Protein AF-A0AAF0EB38-F1 (afdb_monomer)

Secondary structure (DSSP, 8-state):
----GGGSSSS----------PPPP-TTSB--TTSPPB--TTTSTTS-EEEEEEEEETTEEEEEEEEE-SSSPPPP-TTS-TTTSPPTTEEEEEEEEETTTTEEEEEEEEETTB------------

Mean predicted aligned error: 14.08 Å

pLDDT: mean 70.21, std 16.49, range [35.47, 90.06]

Sequence (126 aa):
MQPPIVGWLLLFLTVNIGFARGQPLDCKNIQWVGGRPFDLSAVFANGPLNVTVEEETPPSTTITTVLMNLCEPLALDTSIDPSDQCPENTHYLVWKADTDFKRIKLVQYFTVHGRQRLLLDQDGIA

Foldseek 3Di:
DDDPPPPPPPPPPPDPPPPPPDDFDPQQADDDVVDHGDHCCVVQVVHWDKDWDWDDDPPWIKIKIKTFARRFADDWDPVDDPVQTDDPQWGIWIWIATPVVRDIDTQATDHPVDPDGPPDDDPDPD

Organism: NCBI:txid1381935

Radius of gyration: 22.2 Å; Cα contacts (8 Å, |Δi|>4): 184; chains: 1; bounding box: 54×46×71 Å

Nearest PDB structures (foldseek):
  7wbi-assembly1_A  TM=3.863E-01  e=1.764E+00  Gallus gallus
  3p73-assembly1_A  TM=3.934E-01  e=3.622E+00  Gallus gallus
  8kb0-assembly2_D  TM=3.878E-01  e=8.777E+00  Anas platyrhynchos

InterPro domains:
  IPR018939 Autophagy-related protein 27 [PF09451] (16-92)

Structure (mmCIF, N/CA/C/O backbone):
data_AF-A0AAF0EB38-F1
#
_entry.id   AF-A0AAF0EB38-F1
#
loop_
_atom_site.group_PDB
_atom_site.id
_atom_site.type_symbol
_atom_site.label_atom_id
_atom_site.label_alt_id
_atom_site.label_comp_id
_atom_site.label_asym_id
_atom_site.label_entity_id
_atom_site.label_seq_id
_atom_site.pdbx_PDB_ins_code
_atom_site.Cartn_x
_atom_site.Cartn_y
_atom_site.Cartn_z
_atom_site.occupancy
_atom_site.B_iso_or_equiv
_atom_site.auth_seq_id
_atom_site.auth_comp_id
_atom_site.auth_asym_id
_atom_site.auth_atom_id
_atom_site.pdbx_PDB_model_num
ATOM 1 N N . MET A 1 1 ? -38.616 -26.803 -50.131 1.00 40.91 1 MET A N 1
ATOM 2 C CA . MET A 1 1 ? -37.755 -27.442 -49.113 1.00 40.91 1 MET A CA 1
ATOM 3 C C . MET A 1 1 ? -36.464 -26.648 -49.067 1.00 40.91 1 MET A C 1
ATOM 5 O O . MET A 1 1 ? -35.710 -26.683 -50.026 1.00 40.91 1 MET A O 1
ATOM 9 N N . GLN A 1 2 ? -36.293 -25.832 -48.033 1.00 47.53 2 GLN A N 1
ATOM 10 C CA . GLN A 1 2 ? -35.205 -24.866 -47.899 1.00 47.53 2 GLN A CA 1
ATOM 11 C C . GLN A 1 2 ? -34.763 -24.947 -46.432 1.00 47.53 2 GLN A C 1
ATOM 13 O O . GLN A 1 2 ? -35.610 -24.739 -45.560 1.00 47.53 2 GLN A O 1
ATOM 18 N N . PRO A 1 3 ? -33.521 -25.353 -46.122 1.00 50.12 3 PRO A N 1
ATOM 19 C CA . PRO A 1 3 ? -33.079 -25.426 -44.738 1.00 50.12 3 PRO A CA 1
ATOM 20 C C . PRO A 1 3 ? -32.724 -24.015 -44.237 1.00 50.12 3 PRO A C 1
ATOM 22 O O . PRO A 1 3 ? -32.129 -23.234 -44.985 1.00 50.12 3 PRO A O 1
ATOM 25 N N . PRO A 1 4 ? -33.066 -23.651 -42.989 1.00 48.97 4 PRO A N 1
ATOM 26 C CA . PRO A 1 4 ? -32.697 -22.358 -42.436 1.00 48.97 4 PRO A CA 1
ATOM 27 C C . PRO A 1 4 ? -31.225 -22.380 -41.993 1.00 48.97 4 PRO A C 1
ATOM 29 O O . PRO A 1 4 ? -30.875 -22.932 -40.957 1.00 48.97 4 PRO A O 1
ATOM 32 N N . ILE A 1 5 ? -30.359 -21.730 -42.774 1.00 56.75 5 ILE A N 1
ATOM 33 C CA . ILE A 1 5 ? -28.916 -21.537 -42.502 1.00 56.75 5 ILE A CA 1
ATOM 34 C C . ILE A 1 5 ? -28.686 -20.399 -41.470 1.00 56.75 5 ILE A C 1
ATOM 36 O O . ILE A 1 5 ? -27.567 -19.990 -41.186 1.00 56.75 5 ILE A O 1
ATOM 40 N N . VAL A 1 6 ? -29.748 -19.877 -40.852 1.00 54.31 6 VAL A N 1
ATOM 41 C CA . VAL A 1 6 ? -29.705 -18.653 -40.025 1.00 54.31 6 VAL A CA 1
ATOM 42 C C . VAL A 1 6 ? -29.366 -18.935 -38.546 1.00 54.31 6 VAL A C 1
ATOM 44 O O . VAL A 1 6 ? -29.239 -18.014 -37.750 1.00 54.31 6 VAL A O 1
ATOM 47 N N . GLY A 1 7 ? -29.177 -20.200 -38.153 1.00 49.09 7 GLY A N 1
ATOM 48 C CA . GLY A 1 7 ? -28.946 -20.579 -36.749 1.00 49.09 7 GLY A CA 1
ATOM 49 C C . GLY A 1 7 ? -27.491 -20.537 -36.262 1.00 49.09 7 GLY A C 1
ATOM 50 O O . GLY A 1 7 ? -27.261 -20.585 -35.059 1.00 49.09 7 GLY A O 1
ATOM 51 N N . TRP A 1 8 ? -26.504 -20.462 -37.160 1.00 49.81 8 TRP A N 1
ATOM 52 C CA . TRP A 1 8 ? -25.087 -20.662 -36.799 1.00 49.81 8 TRP A CA 1
ATOM 53 C C . TRP A 1 8 ? -24.258 -19.378 -36.667 1.00 49.81 8 TRP A C 1
ATOM 55 O O . TRP A 1 8 ? -23.119 -19.438 -36.214 1.00 49.81 8 TRP A O 1
ATOM 65 N N . LEU A 1 9 ? -24.813 -18.208 -37.001 1.00 49.69 9 LEU A N 1
ATOM 66 C CA . LEU A 1 9 ? -24.060 -16.946 -36.945 1.00 49.69 9 LEU A CA 1
ATOM 67 C C . LEU A 1 9 ? -24.113 -16.228 -35.583 1.00 49.69 9 LEU A C 1
ATOM 69 O O . LEU A 1 9 ? -23.395 -15.254 -35.386 1.00 49.69 9 LEU A O 1
ATOM 73 N N . LEU A 1 10 ? -24.940 -16.690 -34.640 1.00 51.91 10 LEU A N 1
ATOM 74 C CA . LEU A 1 10 ? -25.146 -16.021 -33.345 1.00 51.91 10 LEU A CA 1
ATOM 75 C C . LEU A 1 10 ? -24.323 -16.606 -32.184 1.00 51.91 10 LEU A C 1
ATOM 77 O O . LEU A 1 10 ? -24.374 -16.067 -31.084 1.00 51.91 10 LEU A O 1
ATOM 81 N N . LEU A 1 11 ? -23.537 -17.664 -32.410 1.00 49.25 11 LEU A N 1
ATOM 82 C CA . LEU A 1 11 ? -22.791 -18.353 -31.343 1.00 49.25 11 LEU A CA 1
ATOM 83 C C . LEU A 1 11 ? -21.313 -17.928 -31.214 1.00 49.25 11 LEU A C 1
ATOM 85 O O . LEU A 1 11 ? -20.614 -18.420 -30.336 1.00 49.25 11 LEU A O 1
ATOM 89 N N . PHE A 1 12 ? -20.842 -16.987 -32.042 1.00 48.91 12 PHE A N 1
ATOM 90 C CA . PHE A 1 12 ? -19.448 -16.504 -32.045 1.00 48.91 12 PHE A CA 1
ATOM 91 C C . PHE A 1 12 ? -19.258 -15.085 -31.483 1.00 48.91 12 PHE A C 1
ATOM 93 O O . PHE A 1 12 ? -18.177 -14.513 -31.598 1.00 48.91 12 PHE A O 1
ATOM 100 N N . LEU A 1 13 ? -20.264 -14.515 -30.816 1.00 51.69 13 LEU A N 1
ATOM 101 C CA . LEU A 1 13 ? -20.084 -13.325 -29.974 1.00 51.69 13 LEU A CA 1
ATOM 102 C C . LEU A 1 13 ? -19.646 -13.749 -28.564 1.00 51.69 13 LEU A C 1
ATOM 104 O O . LEU A 1 13 ? -20.256 -13.398 -27.557 1.00 51.69 13 LEU A O 1
ATOM 108 N N . THR A 1 14 ? -18.569 -14.534 -28.484 1.00 51.38 14 THR A N 1
ATOM 109 C CA . THR A 1 14 ? -17.841 -14.732 -27.232 1.00 51.38 14 THR A CA 1
ATOM 110 C C . THR A 1 14 ? -17.162 -13.417 -26.883 1.00 51.38 14 THR A C 1
ATOM 112 O O . THR A 1 14 ? -16.141 -13.031 -27.453 1.00 51.38 14 THR A O 1
ATOM 115 N N . VAL A 1 15 ? -17.829 -12.713 -25.980 1.00 55.59 15 VAL A N 1
ATOM 116 C CA . VAL A 1 15 ? -17.344 -11.703 -25.046 1.00 55.59 15 VAL A CA 1
ATOM 117 C C . VAL A 1 15 ? -15.819 -11.779 -24.866 1.00 55.59 15 VAL A C 1
ATOM 119 O O . VAL A 1 15 ? -15.304 -12.551 -24.063 1.00 55.59 15 VAL A O 1
ATOM 122 N N . ASN A 1 16 ? -15.084 -10.958 -25.617 1.00 45.09 16 ASN A N 1
ATOM 123 C CA . ASN A 1 16 ? -13.689 -10.658 -25.314 1.00 45.09 16 ASN A CA 1
ATOM 124 C C . ASN A 1 16 ? -13.693 -9.600 -24.202 1.00 45.09 16 ASN A C 1
ATOM 126 O O . ASN A 1 16 ? -13.538 -8.411 -24.472 1.00 45.09 16 ASN A O 1
A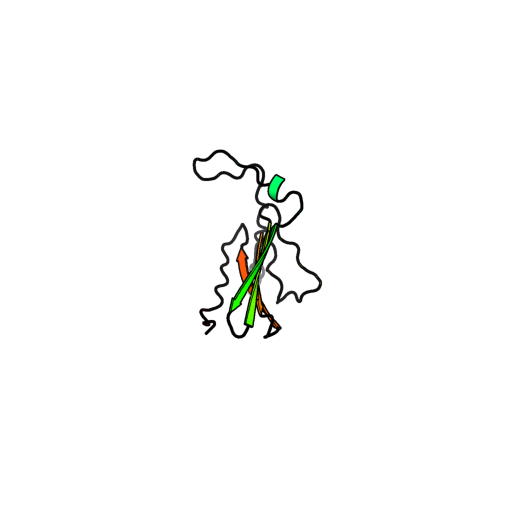TOM 130 N N . ILE A 1 17 ? -13.906 -10.011 -22.946 1.00 52.56 17 ILE A N 1
ATOM 131 C CA . ILE A 1 17 ? -13.478 -9.183 -21.811 1.00 52.56 17 ILE A CA 1
ATOM 132 C C . ILE A 1 17 ? -11.960 -9.334 -21.760 1.00 52.56 17 ILE A C 1
ATOM 134 O O . ILE A 1 17 ? -11.417 -10.259 -21.158 1.00 52.56 17 ILE A O 1
ATOM 138 N N . GLY A 1 18 ? -11.270 -8.460 -22.487 1.00 42.94 18 GLY A N 1
ATOM 139 C CA . GLY A 1 18 ? -9.835 -8.296 -22.342 1.00 42.94 18 GLY A CA 1
ATOM 140 C C . GLY A 1 18 ? -9.558 -7.767 -20.941 1.00 42.94 18 GLY A C 1
ATOM 141 O O . GLY A 1 18 ? -9.811 -6.598 -20.662 1.00 42.94 18 GLY A O 1
ATOM 142 N N . PHE A 1 19 ? -9.054 -8.625 -20.056 1.00 48.91 19 PHE A N 1
ATOM 143 C CA . PHE A 1 19 ? -8.463 -8.190 -18.798 1.00 48.91 19 PHE A CA 1
ATOM 144 C C . PHE A 1 19 ? -7.232 -7.349 -19.139 1.00 48.91 19 PHE A C 1
ATOM 146 O O . PHE A 1 19 ? -6.193 -7.877 -19.540 1.00 48.91 19 PHE A O 1
ATOM 153 N N . ALA A 1 20 ? -7.364 -6.028 -19.034 1.00 44.47 20 ALA A N 1
ATOM 154 C CA . ALA A 1 20 ? -6.244 -5.114 -19.157 1.00 44.47 20 ALA A CA 1
ATOM 155 C C . ALA A 1 20 ? -5.307 -5.349 -17.964 1.00 44.47 20 ALA A C 1
ATOM 157 O O . ALA A 1 20 ? -5.515 -4.815 -16.877 1.00 44.47 20 ALA A O 1
ATOM 158 N N . ARG A 1 21 ? -4.286 -6.195 -18.151 1.00 50.56 21 ARG A N 1
ATOM 159 C CA . ARG A 1 21 ? -3.169 -6.290 -17.211 1.00 50.56 21 ARG A CA 1
ATOM 160 C C . ARG A 1 21 ? -2.412 -4.977 -17.277 1.00 50.56 21 ARG A C 1
ATOM 162 O O . ARG A 1 21 ? -1.792 -4.669 -18.295 1.00 50.56 21 ARG A O 1
ATOM 169 N N . GLY A 1 22 ? -2.503 -4.203 -16.204 1.00 53.00 22 GLY A N 1
ATOM 170 C CA . GLY A 1 22 ? -1.733 -2.986 -16.081 1.00 53.00 22 GLY A CA 1
ATOM 171 C C . GLY A 1 22 ? -0.241 -3.296 -16.153 1.00 53.00 22 GLY A C 1
ATOM 172 O O . GLY A 1 22 ? 0.254 -4.120 -15.391 1.00 53.00 22 GLY A O 1
ATOM 173 N N . GLN A 1 23 ? 0.472 -2.684 -17.096 1.00 56.00 23 GLN A N 1
ATOM 174 C CA . GLN A 1 23 ? 1.931 -2.762 -17.133 1.00 56.00 23 GLN A CA 1
ATOM 175 C C . GLN A 1 23 ? 2.509 -2.141 -15.847 1.00 56.00 23 GLN A C 1
ATOM 177 O O . GLN A 1 23 ? 2.022 -1.077 -15.443 1.00 56.00 23 GLN A O 1
ATOM 182 N N . PRO A 1 24 ? 3.513 -2.774 -15.212 1.00 61.62 24 PRO A N 1
ATOM 183 C CA . PRO A 1 24 ? 4.154 -2.232 -14.018 1.00 61.62 24 PRO A CA 1
ATOM 184 C C . PRO A 1 24 ? 4.794 -0.874 -14.334 1.00 61.62 24 PRO A C 1
ATOM 186 O O . PRO A 1 24 ? 5.312 -0.669 -15.434 1.00 61.62 24 PRO A O 1
ATOM 189 N N . LEU A 1 25 ? 4.735 0.069 -13.389 1.00 71.44 25 LEU A N 1
ATOM 190 C CA . LEU A 1 25 ? 5.409 1.360 -13.542 1.00 71.44 25 LEU A CA 1
ATOM 191 C C . LEU A 1 25 ? 6.925 1.144 -13.586 1.00 71.44 25 LEU A C 1
ATOM 193 O O . LEU A 1 25 ? 7.492 0.511 -12.696 1.00 71.44 25 LEU A O 1
ATOM 197 N N . ASP A 1 26 ? 7.596 1.719 -14.587 1.00 77.31 26 ASP A N 1
ATOM 198 C CA . ASP A 1 26 ? 9.059 1.752 -14.615 1.00 77.31 26 ASP A CA 1
ATOM 199 C C . ASP A 1 26 ? 9.576 2.766 -13.588 1.00 77.31 26 ASP A C 1
ATOM 201 O O . ASP A 1 26 ? 9.692 3.965 -13.855 1.00 77.31 26 ASP A O 1
ATOM 205 N N . CYS A 1 27 ? 9.892 2.268 -12.394 1.00 80.00 27 CYS A N 1
ATOM 206 C CA . CYS A 1 27 ? 10.387 3.079 -11.291 1.00 80.00 27 CYS A CA 1
ATOM 207 C C . CYS A 1 27 ? 11.735 3.756 -11.538 1.00 80.00 27 CYS A C 1
ATOM 209 O O . CYS A 1 27 ? 12.057 4.682 -10.799 1.00 80.00 27 CYS A O 1
ATOM 211 N N . LYS A 1 28 ? 12.503 3.349 -12.557 1.00 80.75 28 LYS A N 1
ATOM 212 C CA . LYS A 1 28 ? 13.796 3.972 -12.877 1.00 80.75 28 LYS A CA 1
ATOM 213 C C . LYS A 1 28 ? 13.658 5.232 -13.719 1.00 80.75 28 LYS A C 1
ATOM 215 O O . LYS A 1 28 ? 14.534 6.092 -13.677 1.00 80.75 28 LYS A O 1
ATOM 220 N N . ASN A 1 29 ? 12.580 5.335 -14.493 1.00 76.50 29 ASN A N 1
ATOM 221 C CA . ASN A 1 29 ? 12.402 6.380 -15.499 1.00 76.50 29 ASN A CA 1
ATOM 222 C C . ASN A 1 29 ? 11.082 7.126 -15.317 1.00 76.50 29 ASN A C 1
ATOM 224 O O . ASN A 1 29 ? 10.379 7.410 -16.291 1.00 76.50 29 ASN A O 1
ATOM 228 N N . ILE A 1 30 ? 10.739 7.481 -14.079 1.00 78.31 30 ILE A N 1
ATOM 229 C CA . ILE A 1 30 ? 9.542 8.281 -13.850 1.00 78.31 30 ILE A CA 1
ATOM 230 C C . ILE A 1 30 ? 9.837 9.716 -14.278 1.00 78.31 30 ILE A C 1
ATOM 232 O O . ILE A 1 30 ? 10.731 10.376 -13.750 1.00 78.31 30 ILE A O 1
ATOM 236 N N . GLN A 1 31 ? 9.090 10.197 -15.270 1.00 74.75 31 GLN A N 1
ATOM 237 C CA . GLN A 1 31 ? 9.184 11.567 -15.756 1.00 74.75 31 GLN A CA 1
ATOM 238 C C . GLN A 1 31 ? 7.985 12.371 -15.267 1.00 74.75 31 GLN A C 1
ATOM 240 O O . GLN A 1 31 ? 6.835 12.056 -15.568 1.00 74.75 31 GLN A O 1
ATOM 245 N N . TRP A 1 32 ? 8.262 13.448 -14.537 1.00 71.81 32 TRP A N 1
ATOM 246 C CA . TRP A 1 32 ? 7.286 14.512 -14.336 1.00 71.81 32 TRP A CA 1
ATOM 247 C C . TRP A 1 32 ? 7.304 15.426 -15.562 1.00 71.81 32 TRP A C 1
ATOM 249 O O . TRP A 1 32 ? 8.365 15.642 -16.147 1.00 71.81 32 TRP A O 1
ATOM 259 N N . VAL A 1 33 ? 6.152 15.964 -15.966 1.00 72.3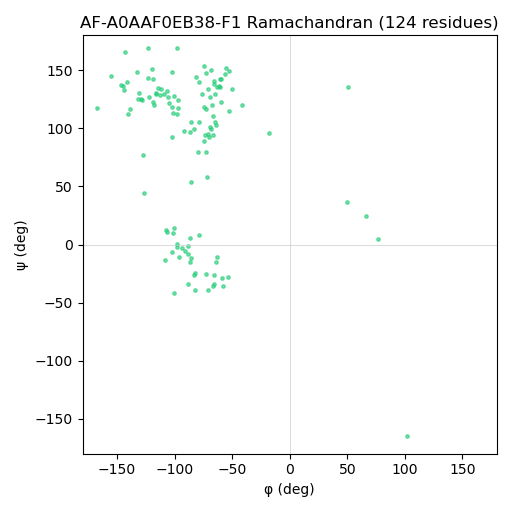1 33 VAL A N 1
ATOM 260 C CA . VAL A 1 33 ? 6.031 16.804 -17.171 1.00 72.31 33 VAL A CA 1
ATOM 261 C C . VAL A 1 33 ? 7.057 17.947 -17.130 1.00 72.31 33 VAL A C 1
ATOM 263 O O . VAL A 1 33 ? 7.003 18.803 -16.251 1.00 72.31 33 VAL A O 1
ATOM 266 N N . GLY A 1 34 ? 8.009 17.941 -18.072 1.00 69.94 34 GLY A N 1
ATOM 267 C CA . GLY A 1 34 ? 9.079 18.945 -18.182 1.00 69.94 34 GLY A CA 1
ATOM 268 C C . GLY A 1 34 ? 10.241 18.803 -17.184 1.00 69.94 34 GLY A C 1
ATOM 269 O O . GLY A 1 34 ? 11.118 19.664 -17.151 1.00 69.94 34 GLY A O 1
ATOM 270 N N . GLY A 1 35 ? 10.259 17.743 -16.371 1.00 73.06 35 GLY A N 1
ATOM 271 C CA . GLY A 1 35 ? 11.295 17.456 -15.378 1.00 73.06 35 GLY A CA 1
ATOM 272 C C . GLY A 1 35 ? 12.355 16.458 -15.853 1.00 73.06 35 GLY A C 1
ATOM 273 O O . GLY A 1 35 ? 12.211 15.793 -16.878 1.00 73.06 35 GLY A O 1
ATOM 274 N N . ARG A 1 36 ? 13.438 16.333 -15.076 1.00 76.88 36 ARG A N 1
ATOM 275 C CA . ARG A 1 36 ? 14.409 15.239 -15.239 1.00 76.88 36 ARG A CA 1
ATOM 276 C C . ARG A 1 36 ? 13.788 13.926 -14.740 1.00 76.88 36 ARG A C 1
ATOM 278 O O . ARG A 1 36 ? 13.005 13.979 -13.789 1.00 76.88 36 ARG A O 1
ATOM 285 N N . PRO A 1 37 ? 14.131 12.774 -15.342 1.00 77.50 37 PRO A N 1
ATOM 286 C CA . PRO A 1 37 ? 13.696 11.487 -14.820 1.00 77.50 37 PRO A CA 1
ATOM 287 C C . PRO A 1 37 ? 14.216 11.293 -13.391 1.00 77.50 37 PRO A C 1
ATOM 289 O O . PRO A 1 37 ? 15.339 11.699 -13.076 1.00 77.50 37 PRO A O 1
ATOM 292 N N . PHE A 1 38 ? 13.394 10.689 -12.540 1.00 81.38 38 PHE A N 1
ATOM 293 C CA . PHE A 1 38 ? 13.748 10.322 -11.173 1.00 81.38 38 PHE A CA 1
ATOM 294 C C . PHE A 1 38 ? 13.538 8.824 -10.947 1.00 81.38 38 PHE A C 1
ATOM 296 O O . PHE A 1 38 ? 12.602 8.225 -11.478 1.00 81.38 38 PHE A O 1
ATOM 303 N N . ASP A 1 39 ? 14.437 8.245 -10.152 1.00 83.94 39 ASP A N 1
ATOM 304 C CA . ASP A 1 39 ? 14.450 6.825 -9.820 1.00 83.94 39 ASP A CA 1
ATOM 305 C C . ASP A 1 39 ? 13.852 6.608 -8.421 1.00 83.94 39 ASP A C 1
ATOM 307 O O . ASP A 1 39 ? 14.416 7.045 -7.416 1.00 83.94 39 ASP A O 1
ATOM 311 N N . LEU A 1 40 ? 12.697 5.942 -8.357 1.00 84.50 40 LEU A N 1
ATOM 312 C CA . LEU A 1 40 ? 12.047 5.519 -7.112 1.00 84.50 40 LEU A CA 1
ATOM 313 C C . LEU A 1 40 ? 12.422 4.091 -6.702 1.00 84.50 40 LEU A C 1
ATOM 315 O O . LEU A 1 40 ? 12.020 3.648 -5.626 1.00 84.50 40 LEU A O 1
ATOM 319 N N . SER A 1 41 ? 13.208 3.371 -7.507 1.00 84.94 41 SER A N 1
ATOM 320 C CA . SER A 1 41 ? 13.589 1.981 -7.224 1.00 84.94 41 SER A CA 1
ATOM 321 C C . SER A 1 41 ? 14.304 1.861 -5.884 1.00 84.94 41 SER A C 1
ATOM 323 O O . SER A 1 41 ? 14.083 0.903 -5.159 1.00 84.94 41 SER A O 1
ATOM 325 N N . ALA A 1 42 ? 15.117 2.856 -5.516 1.00 85.94 42 ALA A N 1
ATOM 326 C CA . ALA A 1 42 ? 15.791 2.884 -4.220 1.00 85.94 42 ALA A CA 1
ATOM 327 C C . ALA A 1 42 ? 14.815 3.019 -3.037 1.00 85.94 42 ALA A C 1
ATOM 329 O O . ALA A 1 42 ? 15.061 2.453 -1.976 1.00 85.94 42 ALA A O 1
ATOM 330 N N . VAL A 1 43 ? 13.706 3.744 -3.217 1.00 85.00 43 VAL A N 1
ATOM 331 C CA . VAL A 1 43 ? 12.701 3.971 -2.165 1.00 85.00 43 VAL A CA 1
ATOM 332 C C . VAL A 1 43 ? 11.915 2.693 -1.879 1.00 85.00 43 VAL A C 1
ATOM 334 O O . VAL A 1 43 ? 11.651 2.385 -0.721 1.00 85.00 43 VAL A O 1
ATOM 337 N N . PHE A 1 44 ? 11.589 1.927 -2.921 1.00 86.56 44 PHE A N 1
ATOM 338 C CA . PHE A 1 44 ? 10.807 0.690 -2.812 1.00 86.56 44 PHE A CA 1
ATOM 339 C C . PHE A 1 44 ? 11.657 -0.586 -2.881 1.00 86.56 44 PHE A C 1
ATOM 341 O O . PHE A 1 44 ? 11.111 -1.684 -2.947 1.00 86.56 44 PHE A O 1
ATOM 348 N N . ALA A 1 45 ? 12.990 -0.474 -2.824 1.00 83.94 45 ALA A N 1
ATOM 349 C CA . ALA A 1 45 ? 13.900 -1.622 -2.903 1.00 83.94 45 ALA A CA 1
ATOM 350 C C . ALA A 1 45 ? 13.655 -2.661 -1.795 1.00 83.94 45 ALA A C 1
ATOM 352 O O . ALA A 1 45 ? 13.915 -3.844 -1.988 1.00 83.94 45 ALA A O 1
ATOM 353 N N . ASN A 1 46 ? 13.151 -2.210 -0.642 1.00 85.00 46 ASN A N 1
ATOM 354 C CA . ASN A 1 46 ? 12.875 -3.046 0.527 1.00 85.00 46 ASN A CA 1
ATOM 355 C C . ASN A 1 46 ? 11.385 -3.407 0.667 1.00 85.00 46 ASN A C 1
ATOM 357 O O . ASN A 1 46 ? 10.966 -3.868 1.727 1.00 85.00 46 ASN A O 1
ATOM 361 N N . GLY A 1 47 ? 10.586 -3.190 -0.381 1.00 84.69 47 GLY A N 1
ATOM 362 C CA . GLY A 1 47 ? 9.152 -3.467 -0.391 1.00 84.69 47 GLY A CA 1
ATOM 363 C C . GLY A 1 47 ? 8.275 -2.219 -0.212 1.00 84.69 47 GLY A C 1
ATOM 364 O O . GLY A 1 47 ? 8.742 -1.091 -0.405 1.00 84.69 47 GLY A O 1
ATOM 365 N N . PRO A 1 48 ? 6.978 -2.406 0.100 1.00 87.69 48 PRO A N 1
ATOM 366 C CA . PRO A 1 48 ? 6.029 -1.308 0.212 1.00 87.69 48 PRO A CA 1
ATOM 367 C C . PRO A 1 48 ? 6.371 -0.380 1.380 1.00 87.69 48 PRO A C 1
ATOM 369 O O . PRO A 1 48 ? 6.703 -0.820 2.480 1.00 87.69 48 PRO A O 1
ATOM 372 N N . LEU A 1 49 ? 6.208 0.920 1.155 1.00 89.69 49 LEU A N 1
ATOM 373 C CA . LEU A 1 49 ? 6.214 1.909 2.220 1.00 89.69 49 LEU A CA 1
ATOM 374 C C . LEU A 1 49 ? 4.951 1.724 3.066 1.00 89.69 49 LEU A C 1
ATOM 376 O O . LEU A 1 49 ? 3.842 1.731 2.532 1.00 89.69 49 LEU A O 1
ATOM 380 N N . ASN A 1 50 ? 5.132 1.592 4.377 1.00 90.06 50 ASN A N 1
ATOM 381 C CA . ASN A 1 50 ? 4.058 1.468 5.354 1.00 90.06 50 ASN A CA 1
ATOM 382 C C . ASN A 1 50 ? 4.131 2.640 6.339 1.00 90.06 50 ASN A C 1
ATOM 384 O O . ASN A 1 50 ? 5.165 2.848 6.975 1.00 90.06 50 ASN A O 1
ATOM 388 N N . VAL A 1 51 ? 3.049 3.407 6.446 1.00 89.50 51 VAL A N 1
ATOM 389 C CA . VAL A 1 51 ? 2.931 4.557 7.345 1.00 89.50 51 VAL A CA 1
ATOM 390 C C . VAL A 1 51 ? 1.659 4.419 8.165 1.00 89.50 51 VAL A C 1
ATOM 392 O O . VAL A 1 51 ? 0.564 4.339 7.616 1.00 89.50 51 VAL A O 1
ATOM 395 N N . THR A 1 52 ? 1.796 4.450 9.483 1.00 87.62 52 THR A N 1
ATOM 396 C CA . THR A 1 52 ? 0.682 4.455 10.433 1.00 87.62 52 THR A CA 1
ATOM 397 C C . THR A 1 52 ? 0.580 5.819 11.100 1.00 87.62 52 THR A C 1
ATOM 399 O O . THR A 1 52 ? 1.572 6.341 11.606 1.00 87.62 52 THR A O 1
ATOM 402 N N . VAL A 1 53 ? -0.620 6.391 11.104 1.00 88.50 53 VAL A N 1
ATOM 403 C CA . VAL A 1 53 ? -0.957 7.643 11.780 1.00 88.50 53 VAL A CA 1
ATOM 404 C C . VAL A 1 53 ? -2.083 7.354 12.757 1.00 88.50 53 VAL A C 1
ATOM 406 O O . VAL A 1 53 ? -3.112 6.807 12.368 1.00 88.50 53 VAL A O 1
ATOM 409 N N . GLU A 1 54 ? -1.889 7.725 14.013 1.00 89.25 54 GLU A N 1
ATOM 410 C CA . GLU A 1 54 ? -2.896 7.595 15.061 1.00 89.25 54 GLU A CA 1
ATOM 411 C C . GLU A 1 54 ? -3.451 8.982 15.385 1.00 89.25 54 GLU A C 1
ATOM 413 O O . GLU A 1 54 ? -2.691 9.938 15.550 1.00 89.25 54 GLU A O 1
ATOM 418 N N . GLU A 1 55 ? -4.774 9.097 15.443 1.00 88.50 55 GLU A N 1
ATOM 419 C CA . GLU A 1 55 ? -5.476 10.339 15.751 1.00 88.50 55 GLU A CA 1
ATOM 420 C C . GLU A 1 55 ? -6.542 10.078 16.822 1.00 88.50 55 GLU A C 1
ATOM 422 O O . GLU A 1 55 ? -7.405 9.206 16.674 1.00 88.50 55 GLU A O 1
ATOM 427 N N . GLU A 1 56 ? -6.487 10.836 17.918 1.00 84.62 56 GLU A N 1
ATOM 428 C CA . GLU A 1 56 ? -7.525 10.806 18.946 1.00 84.62 56 GLU A CA 1
ATOM 429 C C . GLU A 1 56 ? -8.782 11.509 18.419 1.00 84.62 56 GLU A C 1
ATOM 431 O O . GLU A 1 56 ? -8.777 12.704 18.130 1.00 84.62 56 GLU A O 1
ATOM 436 N N . THR A 1 57 ? -9.872 10.754 18.299 1.00 76.75 57 THR A N 1
ATOM 437 C CA . THR A 1 57 ? -11.182 11.215 17.814 1.00 76.75 57 THR A CA 1
ATOM 438 C C . THR A 1 57 ? -12.231 10.813 18.852 1.00 76.75 57 THR A C 1
ATOM 440 O O . THR A 1 57 ? -12.903 9.796 18.677 1.00 76.75 57 THR A O 1
ATOM 443 N N .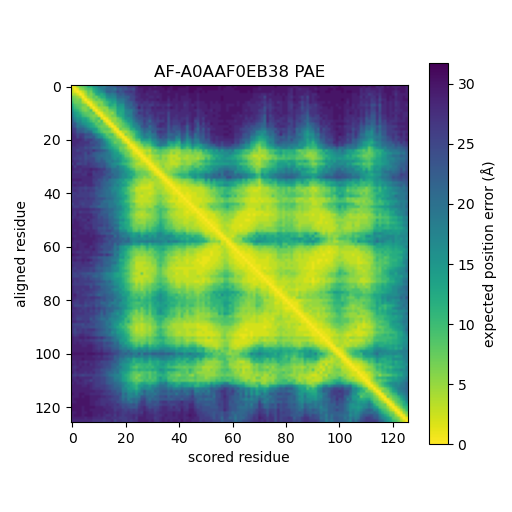 PRO A 1 58 ? -12.331 11.543 19.987 1.00 80.81 58 PRO A N 1
ATOM 444 C CA . PRO A 1 58 ? -13.162 11.135 21.117 1.00 80.81 58 PRO A CA 1
ATOM 445 C C . PRO A 1 58 ? -14.588 10.764 20.683 1.00 80.81 58 PRO A C 1
ATOM 447 O O . PRO A 1 58 ? -15.197 11.532 19.940 1.00 80.81 58 PRO A O 1
ATOM 450 N N . PRO A 1 59 ? -15.147 9.631 21.153 1.00 80.06 59 PRO A N 1
ATOM 451 C CA . PRO A 1 59 ? -14.680 8.783 22.256 1.00 80.06 59 PRO A CA 1
ATOM 452 C C . PRO A 1 59 ? -13.639 7.706 21.888 1.00 80.06 59 PRO A C 1
ATOM 454 O O . PRO A 1 59 ? -13.322 6.898 22.754 1.00 80.06 59 PRO A O 1
ATOM 457 N N . SER A 1 60 ? -13.132 7.672 20.653 1.00 83.81 60 SER A N 1
ATOM 458 C CA . SER A 1 60 ? -12.278 6.594 20.129 1.00 83.81 60 SER A CA 1
ATOM 459 C C . SER A 1 60 ? -10.911 7.065 19.611 1.00 83.81 60 SER A C 1
ATOM 461 O O . SER A 1 60 ? -10.667 8.257 19.419 1.00 83.81 60 SER A O 1
ATOM 463 N N . THR A 1 61 ? -10.005 6.127 19.327 1.00 83.50 61 THR A N 1
ATOM 464 C CA . THR A 1 61 ? -8.774 6.401 18.564 1.00 83.50 61 THR A CA 1
ATOM 465 C C . THR A 1 61 ? -8.892 5.830 17.154 1.00 83.50 61 THR A C 1
ATOM 467 O O . THR A 1 61 ? -9.167 4.645 16.953 1.00 83.50 61 THR A O 1
ATOM 470 N N . THR A 1 62 ? -8.654 6.683 16.157 1.00 85.50 62 THR A N 1
ATOM 471 C CA . THR A 1 62 ? -8.618 6.282 14.752 1.00 85.50 62 THR A CA 1
ATOM 472 C C . THR A 1 62 ? -7.169 6.046 14.339 1.00 85.50 62 THR A C 1
ATOM 474 O O . THR A 1 62 ? -6.355 6.966 14.309 1.00 85.50 62 THR A O 1
ATOM 477 N N . ILE A 1 63 ? -6.849 4.813 13.961 1.00 85.75 63 ILE A N 1
ATOM 478 C CA . ILE A 1 63 ? -5.566 4.429 13.376 1.00 85.75 63 ILE A CA 1
ATOM 479 C C . ILE A 1 63 ? -5.736 4.389 11.861 1.00 85.75 63 ILE A C 1
ATOM 481 O O . ILE A 1 63 ? -6.431 3.534 11.318 1.00 85.75 63 ILE A O 1
ATOM 485 N N . THR A 1 64 ? -5.091 5.307 11.154 1.00 85.69 64 THR A N 1
ATOM 486 C CA . THR A 1 64 ? -5.009 5.287 9.694 1.00 85.69 64 THR A CA 1
ATOM 487 C C . THR A 1 64 ? -3.696 4.644 9.279 1.00 85.69 64 THR A C 1
ATOM 489 O O . THR A 1 64 ? -2.625 5.107 9.657 1.00 85.69 64 THR A O 1
ATOM 492 N N . THR A 1 65 ? -3.749 3.599 8.466 1.00 86.75 65 THR A N 1
ATOM 493 C CA . THR A 1 65 ? -2.554 2.997 7.878 1.00 86.75 65 THR A CA 1
ATOM 494 C C . THR A 1 65 ? -2.571 3.177 6.373 1.00 86.75 65 THR A C 1
ATOM 496 O O . THR A 1 65 ? -3.585 2.957 5.711 1.00 86.75 65 THR A O 1
ATOM 499 N N . VAL A 1 66 ? -1.427 3.584 5.843 1.00 88.25 66 VAL A N 1
ATOM 500 C CA . VAL A 1 66 ? -1.178 3.806 4.428 1.00 88.25 66 VAL A CA 1
ATOM 501 C C . VAL A 1 66 ? -0.080 2.849 3.996 1.00 88.25 66 VAL A C 1
ATOM 503 O O . VAL A 1 66 ? 1.041 2.915 4.497 1.00 88.25 66 VAL A O 1
ATOM 506 N N . LEU A 1 67 ? -0.394 1.984 3.040 1.00 88.81 67 LEU A N 1
ATOM 507 C CA . LEU A 1 67 ? 0.551 1.074 2.413 1.00 88.81 67 LEU A CA 1
ATOM 508 C C . LEU A 1 67 ? 0.679 1.438 0.937 1.00 88.81 67 LEU A C 1
ATOM 510 O O . LEU A 1 67 ? -0.322 1.578 0.236 1.00 88.81 67 LEU A O 1
ATOM 514 N N . MET A 1 68 ? 1.901 1.606 0.445 1.00 87.88 68 MET A N 1
ATOM 515 C CA . MET A 1 68 ? 2.125 1.995 -0.944 1.00 87.88 68 MET A CA 1
ATOM 516 C C . MET A 1 68 ? 3.370 1.357 -1.543 1.00 87.88 68 MET A C 1
ATOM 518 O O . MET A 1 68 ? 4.435 1.340 -0.937 1.00 87.88 68 MET A O 1
ATOM 522 N N . ASN A 1 69 ? 3.246 0.882 -2.774 1.00 87.19 69 ASN A N 1
ATOM 523 C CA . ASN A 1 69 ? 4.347 0.467 -3.623 1.00 87.19 69 ASN A CA 1
ATOM 524 C C . ASN A 1 69 ? 4.043 0.913 -5.051 1.00 87.19 69 ASN A C 1
ATOM 526 O O . ASN A 1 69 ? 3.104 0.442 -5.686 1.00 87.19 69 ASN A O 1
ATOM 530 N N . LEU A 1 70 ? 4.823 1.869 -5.550 1.00 83.69 70 LEU A N 1
ATOM 531 C CA . LEU A 1 70 ? 4.606 2.400 -6.892 1.00 83.69 70 LEU A CA 1
ATOM 532 C C . LEU A 1 70 ? 5.240 1.518 -7.969 1.00 83.69 70 LEU A C 1
ATOM 534 O O . LEU A 1 70 ? 4.769 1.540 -9.097 1.00 83.69 70 LEU A O 1
ATOM 538 N N . CYS A 1 71 ? 6.267 0.735 -7.637 1.00 84.06 71 CYS A N 1
ATOM 539 C CA . CYS A 1 71 ? 6.993 -0.080 -8.613 1.00 84.06 71 CYS A CA 1
ATOM 540 C C . CYS A 1 71 ? 6.274 -1.391 -8.904 1.00 84.06 71 CYS A C 1
ATOM 542 O O . CYS A 1 71 ? 6.207 -1.840 -10.046 1.00 84.06 71 CYS A O 1
ATOM 544 N N . GLU A 1 72 ? 5.701 -1.985 -7.864 1.00 86.00 72 GLU A N 1
ATOM 545 C CA . GLU A 1 72 ? 5.045 -3.282 -7.931 1.00 86.00 72 GLU A CA 1
ATOM 546 C C . GLU A 1 72 ? 3.684 -3.214 -7.236 1.00 86.00 72 GLU A C 1
ATOM 548 O O . GLU A 1 72 ? 3.524 -2.445 -6.283 1.00 86.00 72 GLU A O 1
ATOM 553 N N . PRO A 1 73 ? 2.690 -3.991 -7.695 1.00 84.31 73 PRO A N 1
ATOM 554 C CA . PRO A 1 73 ? 1.443 -4.143 -6.965 1.00 84.31 73 PRO A CA 1
ATOM 555 C C . PRO A 1 73 ? 1.679 -4.633 -5.535 1.00 84.31 73 PRO A C 1
ATOM 557 O O . PRO A 1 73 ? 2.575 -5.434 -5.270 1.00 84.31 73 PRO A O 1
ATOM 560 N N . LEU A 1 74 ? 0.833 -4.184 -4.616 1.00 85.62 74 LEU A N 1
ATOM 561 C CA . LEU A 1 74 ? 0.771 -4.695 -3.257 1.00 85.62 74 LEU A CA 1
ATOM 562 C C . LEU A 1 74 ? 0.361 -6.169 -3.284 1.00 85.62 74 LEU A C 1
ATOM 564 O O . LEU A 1 74 ? -0.559 -6.562 -4.005 1.00 85.62 74 LEU A O 1
ATOM 568 N N . ALA A 1 75 ? 1.061 -6.977 -2.491 1.00 84.50 75 ALA A N 1
ATOM 569 C CA . ALA A 1 75 ? 0.740 -8.385 -2.341 1.00 84.50 75 ALA A CA 1
ATOM 570 C C . ALA A 1 75 ? -0.627 -8.547 -1.665 1.00 84.50 75 ALA A C 1
ATOM 572 O O . ALA A 1 75 ? -0.942 -7.849 -0.700 1.00 84.50 75 ALA A O 1
ATOM 573 N N . LEU A 1 76 ? -1.418 -9.487 -2.175 1.00 81.44 76 LEU A N 1
ATOM 574 C CA . LEU A 1 76 ? -2.669 -9.891 -1.551 1.00 81.44 76 LEU A CA 1
ATOM 575 C C . LEU A 1 76 ? -2.382 -10.667 -0.265 1.00 81.44 76 LEU A C 1
ATOM 577 O O . LEU A 1 76 ? -1.544 -11.573 -0.249 1.00 81.44 76 LEU A O 1
ATOM 581 N N . ASP A 1 77 ? -3.099 -10.329 0.801 1.00 80.12 77 ASP A N 1
ATOM 582 C CA . ASP A 1 77 ? -3.010 -11.057 2.059 1.00 80.12 77 ASP A CA 1
ATOM 583 C C . ASP A 1 77 ? -3.960 -12.256 2.036 1.00 80.12 77 ASP A C 1
ATOM 585 O O . ASP A 1 77 ? -5.171 -12.122 2.190 1.00 80.12 77 ASP A O 1
ATOM 589 N N . THR A 1 78 ? -3.394 -13.452 1.885 1.00 77.81 78 THR A N 1
ATOM 590 C CA . THR A 1 78 ? -4.148 -14.716 1.845 1.00 77.81 78 THR A CA 1
ATOM 591 C C . THR A 1 78 ? -4.899 -15.054 3.137 1.00 77.81 78 THR A C 1
ATOM 593 O O . THR A 1 78 ? -5.691 -15.994 3.139 1.00 77.81 78 THR A O 1
ATOM 596 N N . SER A 1 79 ? -4.643 -14.337 4.235 1.00 77.12 79 SER A N 1
ATOM 597 C CA . SER A 1 79 ? -5.337 -14.531 5.510 1.00 77.12 79 SER A CA 1
ATOM 598 C C . SER A 1 79 ? -6.651 -13.746 5.628 1.00 77.12 79 SER A C 1
ATOM 600 O O . SER A 1 79 ? -7.432 -14.012 6.541 1.00 77.12 79 SER A O 1
ATOM 602 N N . ILE A 1 80 ? -6.912 -12.818 4.702 1.00 77.50 80 ILE A N 1
ATOM 603 C CA . ILE A 1 80 ? -8.106 -11.962 4.668 1.00 77.50 80 ILE A CA 1
ATOM 604 C C . ILE A 1 80 ? -9.086 -12.492 3.612 1.00 77.50 80 ILE A C 1
ATOM 606 O O . ILE A 1 80 ? -8.663 -13.044 2.595 1.00 77.50 80 ILE A O 1
ATOM 610 N N . ASP A 1 81 ? -10.394 -12.323 3.824 1.00 74.19 81 ASP A N 1
ATOM 611 C CA . ASP A 1 81 ? -11.396 -12.692 2.820 1.00 74.19 81 ASP A CA 1
ATOM 612 C C . ASP A 1 81 ? -11.193 -11.892 1.516 1.00 74.19 81 ASP A C 1
ATOM 614 O O . ASP A 1 81 ? -10.992 -10.676 1.577 1.00 74.19 81 ASP A O 1
ATOM 618 N N . PRO A 1 82 ? -11.257 -12.521 0.327 1.00 73.25 82 PRO A N 1
ATOM 619 C CA . PRO A 1 82 ? -11.110 -11.825 -0.949 1.00 73.25 82 PRO A CA 1
ATOM 620 C C . PRO A 1 82 ? -12.049 -10.625 -1.151 1.00 73.25 82 PRO A C 1
ATOM 622 O O . PRO A 1 82 ? -11.687 -9.714 -1.892 1.00 73.25 82 PRO A O 1
ATOM 625 N N . SER A 1 83 ? -13.237 -10.598 -0.529 1.00 72.19 83 SER A N 1
ATOM 626 C CA . SER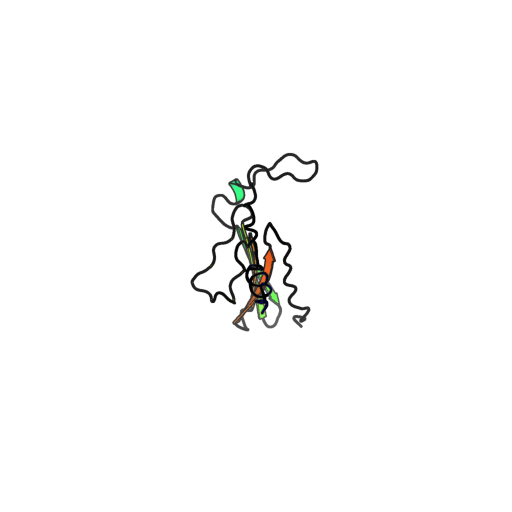 A 1 83 ? -14.152 -9.449 -0.611 1.00 72.19 83 SER A CA 1
ATOM 627 C C . SER A 1 83 ? -13.686 -8.241 0.196 1.00 72.19 83 SER A C 1
ATOM 629 O O . SER A 1 83 ? -14.059 -7.114 -0.128 1.00 72.19 83 SER A O 1
ATOM 631 N N . ASP A 1 84 ? -12.879 -8.482 1.228 1.00 72.56 84 ASP A N 1
ATOM 632 C CA . ASP A 1 84 ? -12.324 -7.463 2.119 1.00 72.56 84 ASP A CA 1
ATOM 633 C C . ASP A 1 84 ? -10.904 -7.050 1.699 1.00 72.56 84 ASP A C 1
ATOM 635 O O . ASP A 1 84 ? -10.354 -6.058 2.190 1.00 72.56 84 ASP A O 1
ATOM 639 N N . GLN A 1 85 ? -10.307 -7.796 0.766 1.00 75.00 85 GLN A N 1
ATOM 640 C CA . GLN A 1 85 ? -9.031 -7.465 0.153 1.00 75.00 85 GLN A CA 1
ATOM 641 C C . GLN A 1 85 ? -9.168 -6.328 -0.857 1.00 75.00 85 GLN A C 1
ATOM 643 O O . GLN A 1 85 ? -10.198 -6.113 -1.499 1.00 75.00 85 GLN A O 1
ATOM 648 N N . CYS A 1 86 ? -8.066 -5.604 -1.042 1.00 76.50 86 CYS A N 1
ATOM 649 C CA . CYS A 1 86 ? -7.995 -4.675 -2.150 1.00 76.50 86 CYS A CA 1
ATOM 650 C C . CYS A 1 86 ? -7.948 -5.399 -3.493 1.00 76.50 86 CYS A C 1
ATOM 652 O O . CYS A 1 86 ? -7.382 -6.490 -3.576 1.00 76.50 86 CYS A O 1
ATOM 654 N N . PRO A 1 87 ? -8.481 -4.781 -4.561 1.00 79.38 87 PRO A N 1
ATOM 655 C CA . PRO A 1 87 ? -8.423 -5.370 -5.887 1.00 79.38 87 PRO A CA 1
ATOM 656 C C . PRO A 1 87 ? -6.990 -5.695 -6.314 1.00 79.38 87 PRO A C 1
ATOM 658 O O . PRO A 1 87 ? -6.031 -5.009 -5.940 1.00 79.38 87 PRO A O 1
ATOM 661 N N . GLU A 1 88 ? -6.848 -6.705 -7.168 1.00 79.00 88 GLU A N 1
ATOM 662 C CA . GLU A 1 88 ? -5.579 -7.000 -7.831 1.00 79.00 88 GLU A CA 1
ATOM 663 C C . GLU A 1 88 ? -5.013 -5.759 -8.545 1.00 79.00 88 GLU A C 1
ATOM 665 O O . GLU A 1 88 ? -5.751 -4.917 -9.060 1.00 79.00 88 GLU A O 1
ATOM 670 N N . ASN A 1 89 ? -3.682 -5.664 -8.624 1.00 78.19 89 ASN A N 1
ATOM 671 C CA . ASN A 1 89 ? -2.961 -4.530 -9.225 1.00 78.19 89 ASN A CA 1
ATOM 672 C C . ASN A 1 89 ? -3.121 -3.195 -8.469 1.00 78.19 89 ASN A C 1
ATOM 674 O O . ASN A 1 89 ? -2.954 -2.115 -9.047 1.00 78.19 89 ASN A O 1
ATOM 678 N N . THR A 1 90 ? -3.429 -3.255 -7.173 1.00 82.75 90 THR A N 1
ATOM 679 C CA . THR A 1 90 ? -3.415 -2.089 -6.282 1.00 82.75 90 THR A CA 1
ATOM 680 C C . THR A 1 90 ? -1.986 -1.720 -5.903 1.00 82.75 90 THR A C 1
ATOM 682 O O . THR A 1 90 ? -1.229 -2.563 -5.451 1.00 82.75 90 THR A O 1
ATOM 685 N N . HIS A 1 91 ? -1.619 -0.450 -6.052 1.00 84.38 91 HIS A N 1
ATOM 686 C CA . HIS A 1 91 ? -0.289 0.089 -5.727 1.00 84.38 91 HIS A CA 1
ATOM 687 C C . HIS A 1 91 ? -0.289 0.974 -4.477 1.00 84.38 91 HIS A C 1
ATOM 689 O O . HIS A 1 91 ? 0.753 1.337 -3.943 1.00 84.38 91 HIS A O 1
ATOM 695 N N . TYR A 1 92 ? -1.468 1.364 -4.016 1.00 85.19 92 TYR A N 1
ATOM 696 C CA . TYR A 1 92 ? -1.656 2.239 -2.872 1.00 85.19 92 TYR A CA 1
ATOM 697 C C . TYR A 1 92 ? -2.931 1.824 -2.169 1.00 85.19 92 TYR A C 1
ATOM 699 O O . TYR A 1 92 ? -3.936 1.575 -2.833 1.00 85.19 92 TYR A O 1
ATOM 707 N N . LEU A 1 93 ? -2.878 1.779 -0.849 1.00 85.75 93 LEU A N 1
ATOM 708 C CA . LEU A 1 93 ? -3.900 1.231 0.014 1.00 85.75 93 LEU A CA 1
ATOM 709 C C . LEU A 1 93 ? -3.971 2.075 1.287 1.00 85.75 93 LEU A C 1
ATOM 711 O O . LEU A 1 93 ? -2.948 2.368 1.901 1.00 85.75 93 LEU A O 1
ATOM 715 N N . VAL A 1 94 ? -5.179 2.442 1.696 1.00 84.12 94 VAL A N 1
ATOM 716 C CA . VAL A 1 94 ? -5.441 3.122 2.965 1.00 84.12 94 VAL A CA 1
ATOM 717 C C . VAL A 1 94 ? -6.544 2.390 3.687 1.00 84.12 94 VAL A C 1
ATOM 719 O O . VAL A 1 94 ? -7.652 2.271 3.159 1.00 84.12 94 VAL A O 1
ATOM 722 N N . TRP A 1 95 ? -6.274 1.983 4.919 1.00 84.06 95 TRP A N 1
ATOM 723 C CA . TRP A 1 95 ? -7.307 1.526 5.833 1.00 84.06 95 TRP A CA 1
ATOM 724 C C . TRP A 1 95 ? -7.350 2.397 7.077 1.00 84.06 95 TRP A C 1
ATOM 726 O O . TRP A 1 95 ? -6.353 2.982 7.500 1.00 84.06 95 TRP A O 1
ATOM 736 N N . LYS A 1 96 ? -8.543 2.487 7.654 1.00 84.44 96 L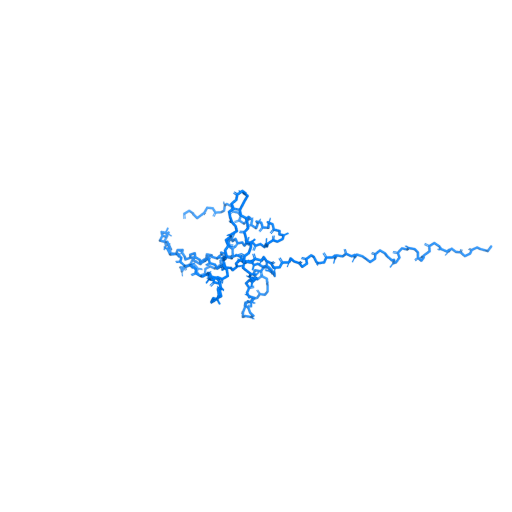YS A N 1
ATOM 737 C CA . LYS A 1 96 ? -8.771 3.081 8.964 1.00 84.44 96 LYS A CA 1
ATOM 738 C C . LYS A 1 96 ? -9.283 2.006 9.899 1.00 84.44 96 LYS A C 1
ATOM 740 O O . LYS A 1 96 ? -10.216 1.283 9.549 1.00 84.44 96 LYS A O 1
ATOM 745 N N . ALA A 1 97 ? -8.662 1.913 11.061 1.00 83.38 97 ALA A N 1
ATOM 746 C CA . ALA A 1 97 ? -9.099 1.093 12.166 1.00 83.38 97 ALA A CA 1
ATOM 747 C C . ALA A 1 97 ? -9.555 1.999 13.310 1.00 83.38 97 ALA A C 1
ATOM 749 O O . ALA A 1 97 ? -8.877 2.960 13.654 1.00 83.38 97 ALA A O 1
ATOM 750 N N . ASP A 1 98 ? -10.700 1.679 13.887 1.00 81.25 98 ASP A N 1
ATOM 751 C CA . ASP A 1 98 ? -11.198 2.293 15.110 1.00 81.25 98 ASP A CA 1
ATOM 752 C C . ASP A 1 98 ? -10.956 1.319 16.267 1.00 81.25 98 ASP A C 1
ATOM 754 O O . ASP A 1 98 ? -11.448 0.181 16.236 1.00 81.25 98 ASP A O 1
ATOM 758 N N . THR A 1 99 ? -10.155 1.736 17.250 1.00 77.00 99 THR A N 1
ATOM 759 C CA . THR A 1 99 ? -9.704 0.871 18.350 1.00 77.00 99 THR A CA 1
ATOM 760 C C . THR A 1 99 ? -10.834 0.445 19.273 1.00 77.00 99 THR A C 1
ATOM 762 O O . THR A 1 99 ? -10.850 -0.700 19.729 1.00 77.00 99 THR A O 1
ATOM 765 N N . ASP A 1 100 ? -11.801 1.326 19.516 1.00 72.44 100 ASP A N 1
ATOM 766 C CA . ASP A 1 100 ? -12.872 1.086 20.483 1.00 72.44 100 ASP A CA 1
ATOM 767 C C . ASP A 1 100 ? -14.055 0.369 19.844 1.00 72.44 100 ASP A C 1
ATOM 769 O O . ASP A 1 100 ? -14.673 -0.506 20.456 1.00 72.44 100 ASP A O 1
ATOM 773 N N . PHE A 1 101 ? -14.323 0.650 18.568 1.00 60.69 101 PHE A N 1
ATOM 774 C CA . PHE A 1 101 ? -15.393 -0.018 17.835 1.00 60.69 101 PHE A CA 1
ATOM 775 C C . PHE A 1 101 ? -14.942 -1.289 17.100 1.00 60.69 101 PHE A C 1
ATOM 777 O O . PHE A 1 101 ? -15.796 -1.989 16.548 1.00 60.69 101 PHE A O 1
ATOM 784 N N . LYS A 1 102 ? -13.637 -1.614 17.094 1.00 70.50 102 LYS A N 1
ATOM 785 C CA . LYS A 1 102 ? -13.030 -2.748 16.361 1.00 70.50 102 LYS A CA 1
ATOM 786 C C . LYS A 1 102 ? -13.446 -2.798 14.890 1.00 70.50 102 LYS A C 1
ATOM 788 O O . LYS A 1 102 ? -13.672 -3.868 14.325 1.00 70.50 102 LYS A O 1
ATOM 793 N N . ARG A 1 103 ? -13.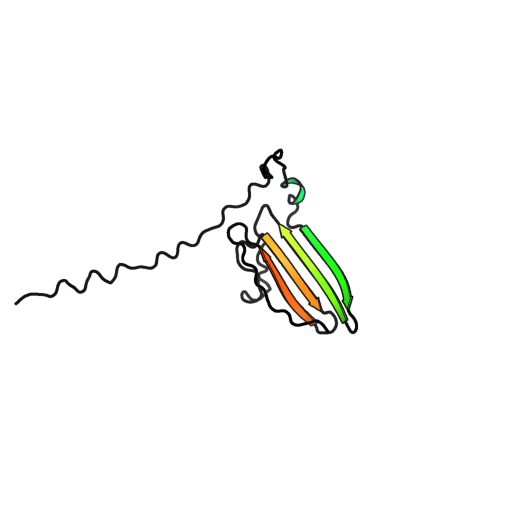595 -1.631 14.266 1.00 69.25 103 ARG A N 1
ATOM 794 C CA . ARG A 1 103 ? -13.987 -1.527 12.857 1.00 69.25 103 ARG A CA 1
ATOM 795 C C . ARG A 1 103 ? -12.751 -1.263 12.029 1.00 69.25 103 ARG A C 1
ATOM 797 O O . ARG A 1 103 ? -12.043 -0.307 12.308 1.00 69.25 103 ARG A O 1
ATOM 804 N N . ILE A 1 104 ? -12.534 -2.071 10.999 1.00 70.69 104 ILE A N 1
ATOM 805 C CA . ILE A 1 104 ? -11.515 -1.830 9.979 1.00 70.69 104 ILE A CA 1
ATOM 806 C C . ILE A 1 104 ? -12.253 -1.536 8.681 1.00 70.69 104 ILE A C 1
ATOM 808 O O . ILE A 1 104 ? -13.165 -2.269 8.301 1.00 70.69 104 ILE A O 1
ATOM 812 N N . LYS A 1 105 ? -11.897 -0.437 8.023 1.00 76.50 105 LYS A N 1
ATOM 813 C CA . LYS A 1 105 ? -12.487 -0.040 6.746 1.00 76.50 105 LYS A CA 1
ATOM 814 C C . LYS A 1 105 ? -11.397 0.305 5.749 1.00 76.50 105 LYS A C 1
ATOM 816 O O . LYS A 1 105 ? -10.520 1.119 6.040 1.00 76.50 105 LYS A O 1
ATOM 821 N N . LEU A 1 106 ? -11.501 -0.270 4.555 1.00 69.44 106 LEU A N 1
ATOM 822 C CA . LEU A 1 106 ? -10.777 0.198 3.384 1.00 69.44 106 LEU A CA 1
ATOM 823 C C . LEU A 1 106 ? -11.326 1.572 2.985 1.00 69.44 106 LEU A C 1
ATOM 825 O O . LEU A 1 106 ? -12.509 1.709 2.685 1.00 69.44 106 LEU A O 1
ATOM 829 N N . VAL A 1 107 ? -10.467 2.585 2.992 1.00 72.94 107 VAL A N 1
ATOM 830 C CA . VAL A 1 107 ? -10.862 3.973 2.718 1.00 72.94 107 VAL A CA 1
ATOM 831 C C . VAL A 1 107 ? -10.521 4.369 1.292 1.00 72.94 107 VAL A C 1
ATOM 833 O O . VAL A 1 107 ? -11.302 5.049 0.631 1.00 72.94 107 VAL A O 1
ATOM 836 N N . GLN A 1 108 ? -9.344 3.974 0.810 1.00 75.06 108 GLN A N 1
ATOM 837 C CA . GLN A 1 108 ? -8.873 4.383 -0.504 1.00 75.06 108 GLN A CA 1
ATOM 838 C C . GLN A 1 108 ? -7.874 3.381 -1.063 1.00 75.06 108 GLN A C 1
ATOM 840 O O . GLN A 1 108 ? -7.047 2.840 -0.334 1.00 75.06 108 GLN A O 1
ATOM 845 N N . TYR A 1 109 ? -7.911 3.194 -2.377 1.00 73.62 109 TYR A N 1
ATOM 846 C CA . TYR A 1 109 ? -6.860 2.503 -3.102 1.00 73.62 109 TYR A CA 1
ATOM 847 C C . TYR A 1 109 ? -6.623 3.145 -4.470 1.00 73.62 109 TYR A C 1
ATOM 849 O O . TYR A 1 109 ? -7.412 3.974 -4.932 1.00 73.62 109 TYR A O 1
ATOM 857 N N . PHE A 1 110 ? -5.503 2.805 -5.104 1.00 75.62 110 PHE A N 1
ATOM 858 C CA . PHE A 1 110 ? -5.185 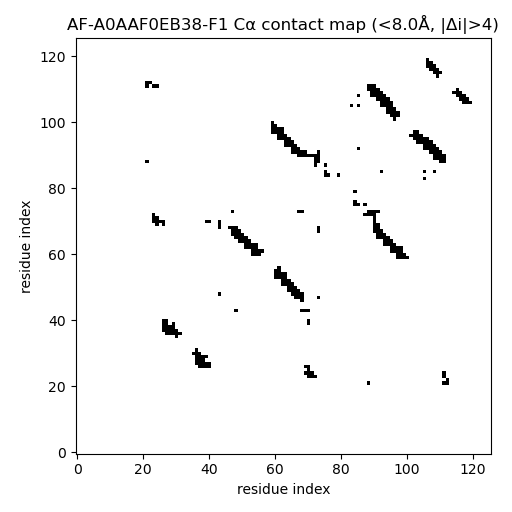3.255 -6.457 1.00 75.62 110 PHE A CA 1
ATOM 859 C C . PHE A 1 110 ? -4.505 2.148 -7.263 1.00 75.62 110 PHE A C 1
ATOM 861 O O . PHE A 1 110 ? -3.625 1.448 -6.760 1.00 75.62 110 PHE A O 1
ATOM 868 N N . THR A 1 111 ? -4.891 2.042 -8.536 1.00 70.00 111 THR A N 1
ATOM 869 C CA . THR A 1 111 ? -4.288 1.141 -9.524 1.00 70.00 111 THR A CA 1
ATOM 870 C C . THR A 1 111 ? -3.698 1.972 -10.664 1.00 70.00 111 THR A C 1
ATOM 872 O O . THR A 1 111 ? -4.270 2.984 -11.072 1.00 70.00 111 THR A O 1
ATOM 875 N N . VAL A 1 112 ? -2.549 1.562 -11.196 1.00 59.91 112 VAL A N 1
ATOM 876 C CA . VAL A 1 112 ? -1.775 2.356 -12.172 1.00 59.91 112 VAL A CA 1
ATOM 877 C C . VAL A 1 112 ? -2.502 2.542 -13.512 1.00 59.91 112 VAL A C 1
ATOM 879 O O . VAL A 1 112 ? -2.294 3.546 -14.187 1.00 59.91 112 VAL A O 1
ATOM 882 N N . HIS A 1 113 ? -3.403 1.624 -13.877 1.00 57.06 113 HIS A N 1
ATOM 883 C CA . HIS A 1 113 ? -4.142 1.650 -15.153 1.00 57.06 113 HIS A CA 1
ATOM 884 C C . HIS A 1 113 ? -5.612 2.057 -15.010 1.00 57.06 113 HIS A C 1
ATOM 886 O O . HIS A 1 113 ? -6.387 1.975 -15.960 1.00 57.06 113 HIS A O 1
ATOM 892 N N . GLY A 1 114 ? -6.004 2.544 -13.833 1.00 45.69 114 GLY A N 1
ATOM 893 C CA . GLY A 1 114 ? -7.365 2.976 -13.564 1.00 45.69 114 GLY A CA 1
ATOM 894 C C . GLY A 1 114 ? -7.447 3.768 -12.268 1.00 45.69 114 GLY A C 1
ATOM 895 O O . GLY A 1 114 ? -7.218 3.246 -11.176 1.00 45.69 114 GLY A O 1
ATOM 896 N N . ARG A 1 115 ? -7.841 5.042 -12.367 1.00 42.31 115 ARG A N 1
ATOM 897 C CA . ARG A 1 115 ? -8.225 5.841 -11.198 1.00 42.31 115 ARG A CA 1
ATOM 898 C C . ARG A 1 115 ? -9.589 5.347 -10.703 1.00 42.31 115 ARG A C 1
ATOM 900 O O . ARG A 1 115 ? -10.610 5.958 -11.002 1.00 42.31 115 ARG A O 1
ATOM 907 N N . GLN A 1 116 ? -9.622 4.242 -9.966 1.00 46.78 116 GLN A N 1
ATOM 908 C CA . GLN A 1 116 ? -10.825 3.818 -9.254 1.00 46.78 116 GLN A CA 1
ATOM 909 C C . GLN A 1 116 ? -10.795 4.393 -7.843 1.00 46.78 116 GLN A C 1
ATOM 911 O O . G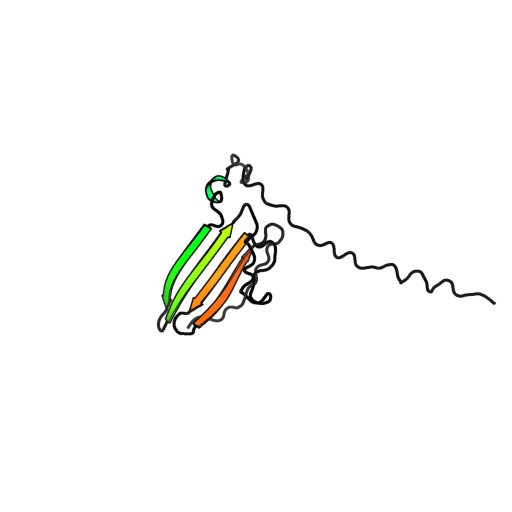LN A 1 116 ? -10.138 3.897 -6.938 1.00 46.78 116 GLN A O 1
ATOM 916 N N . ARG A 1 117 ? -11.498 5.515 -7.694 1.00 41.56 117 ARG A N 1
ATOM 917 C CA . ARG A 1 117 ? -11.845 6.100 -6.406 1.00 41.56 117 ARG A CA 1
ATOM 918 C C . ARG A 1 117 ? -13.091 5.361 -5.926 1.00 41.56 117 ARG A C 1
ATOM 920 O O . ARG A 1 117 ? -14.183 5.697 -6.376 1.00 41.56 117 ARG A O 1
ATOM 927 N N . LEU A 1 118 ? -12.955 4.376 -5.040 1.00 40.75 118 LEU A N 1
ATOM 928 C CA . LEU A 1 118 ? -14.099 4.005 -4.209 1.00 40.75 118 LEU A CA 1
ATOM 929 C C . LEU A 1 118 ? -14.318 5.168 -3.233 1.00 40.75 118 LEU A C 1
ATOM 931 O O . LEU A 1 118 ? -13.659 5.287 -2.208 1.00 40.75 118 LEU A O 1
ATOM 935 N N . LEU A 1 119 ? -15.182 6.101 -3.638 1.00 43.81 119 LEU A N 1
ATOM 936 C CA . LEU A 1 119 ? -15.865 6.997 -2.716 1.00 43.81 119 LEU A CA 1
ATOM 937 C C . LEU A 1 119 ? -16.840 6.120 -1.933 1.00 43.81 119 LEU A C 1
ATOM 939 O O . LEU A 1 119 ? -17.897 5.779 -2.457 1.00 43.81 119 LEU A O 1
ATOM 943 N N . LEU A 1 120 ? -16.486 5.745 -0.709 1.00 39.66 120 LEU A N 1
ATOM 944 C CA . LEU A 1 120 ? -17.489 5.337 0.264 1.00 39.66 120 LEU A CA 1
ATOM 945 C C . LEU A 1 120 ? -17.695 6.494 1.231 1.00 39.66 120 LEU A C 1
ATOM 947 O O . LEU A 1 120 ? -16.936 6.689 2.171 1.00 39.66 120 LEU A O 1
ATOM 951 N N . ASP A 1 121 ? -18.695 7.266 0.823 1.00 37.53 121 ASP A N 1
ATOM 952 C CA . ASP A 1 121 ? -19.661 8.050 1.577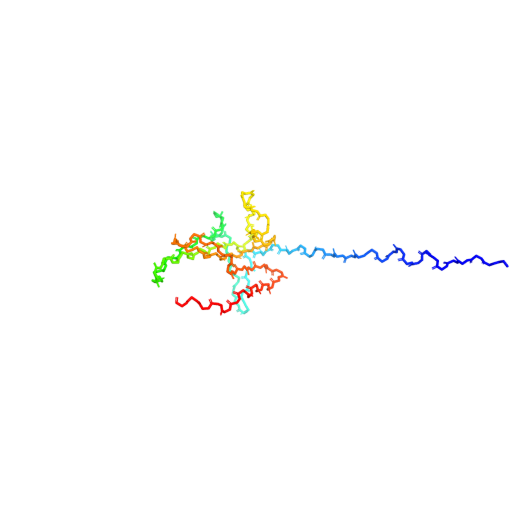 1.00 37.53 121 ASP A CA 1
ATOM 953 C C . ASP A 1 121 ? -19.197 9.014 2.671 1.00 37.53 121 ASP A C 1
ATOM 955 O O . ASP A 1 121 ? -18.388 8.727 3.551 1.00 37.53 121 ASP A O 1
ATOM 959 N N . GLN A 1 122 ? -19.815 10.188 2.611 1.00 39.34 122 GLN A N 1
ATOM 960 C CA . GLN A 1 122 ? -19.796 11.219 3.631 1.00 39.34 122 GLN A CA 1
ATOM 961 C C . GLN A 1 122 ? -20.630 10.804 4.849 1.00 39.34 122 GLN A C 1
ATOM 963 O O . GLN A 1 122 ? -21.537 11.530 5.248 1.00 39.34 122 GLN A O 1
ATOM 968 N N . ASP A 1 123 ? -20.314 9.684 5.486 1.00 36.12 123 ASP A N 1
ATOM 969 C CA . ASP A 1 123 ? -20.831 9.460 6.829 1.00 36.12 123 ASP A CA 1
ATOM 970 C C . ASP A 1 123 ? -19.872 10.106 7.814 1.00 36.12 123 ASP A C 1
ATOM 972 O O . ASP A 1 123 ? -18.810 9.576 8.151 1.00 36.12 123 ASP A O 1
ATOM 976 N N . GLY A 1 124 ? -20.263 11.322 8.199 1.00 39.72 124 GLY A N 1
ATOM 977 C CA . GLY A 1 124 ? -19.663 12.087 9.270 1.00 39.72 124 GLY A CA 1
ATOM 978 C C . GLY A 1 124 ? -19.345 11.188 10.456 1.00 39.72 124 GLY A C 1
ATOM 979 O O . GLY A 1 124 ? -20.221 10.565 11.054 1.00 39.72 124 GLY A O 1
ATOM 980 N N . ILE A 1 125 ? -18.062 11.156 10.789 1.00 35.47 125 ILE A N 1
ATOM 981 C CA . ILE A 1 125 ? -17.624 10.841 12.137 1.00 35.47 125 ILE A CA 1
ATOM 982 C C . ILE A 1 125 ? -18.030 12.080 12.940 1.00 35.47 125 ILE A C 1
ATOM 984 O O . ILE A 1 125 ? -17.387 13.126 12.836 1.00 35.47 125 ILE A O 1
ATOM 988 N N . ALA A 1 126 ? -19.211 11.994 13.553 1.00 35.50 126 ALA A N 1
ATOM 989 C CA . ALA A 1 126 ? -19.692 12.950 14.541 1.00 35.50 126 ALA A CA 1
ATOM 990 C C . ALA A 1 126 ? -18.868 12.837 15.826 1.00 35.50 126 ALA A C 1
ATOM 992 O O . ALA A 1 126 ? -18.447 11.698 16.135 1.00 35.50 126 ALA A O 1
#

Solvent-accessible surface area (backbone atoms only — not comparable to full-atom values): 8083 Å² total; per-residue (Å²): 142,80,83,84,80,77,78,71,80,77,77,74,77,71,79,78,78,74,77,80,76,62,77,70,49,62,33,66,64,40,64,51,94,96,51,72,67,43,62,49,48,78,77,44,69,89,43,63,50,74,47,77,46,78,43,86,51,79,99,36,43,39,37,37,38,39,40,36,22,76,51,48,57,57,81,82,63,86,90,51,59,77,88,80,46,80,66,86,60,25,25,32,40,29,36,39,34,32,70,74,77,72,43,75,42,84,60,43,51,38,32,94,78,42,92,55,75,61,78,78,71,92,74,74,87,117